Protein AF-A0A164ZR78-F1 (afdb_monomer)

Solvent-accessible surface area (backbone atoms only — not comparable to full-atom values): 3840 Å² total; per-residue (Å²): 133,55,84,40,80,48,74,40,46,42,82,82,67,53,41,88,46,70,69,60,37,53,55,48,51,56,53,49,60,76,40,48,84,41,44,41,38,29,45,44,37,95,44,53,66,68,58,48,53,50,48,31,66,77,73,66,54,79,89,57,80,43,78,46,91

Foldseek 3Di:
DAQEEAEWEDPPTLDDDLVVNVVVQVVCVVSVRRYAYEYAYPDDPVVVVVVCVVSVNDDGPYYRD

Sequence (65 aa):
MKDLLLVTDLDHTLVGDRQALAHLNQTLQTLRSRINLVYATGRSLAGARQLQQEDGLLEPEGWAT

Organism: NCBI:txid431041

InterPro domains:
  IPR006380 Sucrose phosphatase-like domain [PF05116] (3-63)
  IPR023214 HAD superfamily [G3DSA:3.40.50.1000] (5-63)
  IPR036412 HAD-like superfamily [SSF56784] (1-60)

Radius of gyration: 11.33 Å; Cα contacts (8 Å, |Δi|>4): 75; chains: 1; bounding box: 25×21×30 Å

pLDDT: mean 96.52, std 3.51, range [71.81, 98.5]

Nearest PDB structures (foldseek):
  1tj5-assembly1_A  TM=9.889E-01  e=1.720E-05  Synechocystis sp. PCC 6803
  5ekp-assembly1_B  TM=5.368E-01  e=3.522E+00  Synechocystis sp. PCC 6803 substr. Kazusa
  5ekp-assembly1_D  TM=5.437E-01  e=5.282E+00  Synechocystis sp. PCC 6803 substr. Kazusa
  6mdy-assembly1_B  TM=3.720E-01  e=1.463E+00  Legionella pneumophila subsp. pneumophila str. Philadelphia 1
  5ekp-assembly1_A  TM=5.346E-01  e=5.652E+00  Synechocystis sp. PCC 6803 substr. Kazusa

Mean predicted aligned error: 2.31 Å

Secondary structure (DSSP, 8-state):
--SEEEEE-TBTTTBS-HHHHHHHHHHHHHTTTTEEEEEE-SS-HHHHHHHHHHHTPPPPSEEE-

Structure (mmCIF, N/CA/C/O backbone):
data_AF-A0A164ZR78-F1
#
_entry.id   AF-A0A164ZR78-F1
#
loop_
_atom_site.group_PDB
_atom_site.id
_atom_site.type_symbol
_atom_site.label_atom_id
_atom_site.label_alt_id
_atom_site.label_comp_id
_atom_site.label_asym_id
_atom_site.label_entity_id
_atom_site.label_seq_id
_atom_site.pdbx_PDB_ins_code
_atom_site.Cartn_x
_atom_site.Cartn_y
_atom_site.Cartn_z
_atom_site.occupancy
_atom_site.B_iso_or_equiv
_atom_site.auth_seq_id
_atom_site.auth_comp_id
_atom_site.auth_asym_id
_atom_site.auth_atom_id
_atom_site.pdbx_PDB_model_num
ATOM 1 N N . MET A 1 1 ? -6.939 -2.351 19.003 1.00 71.81 1 MET A N 1
ATOM 2 C CA . MET A 1 1 ? -7.013 -3.250 17.831 1.00 71.81 1 MET A CA 1
ATOM 3 C C . MET A 1 1 ? -7.625 -2.466 16.690 1.00 71.81 1 MET A C 1
ATOM 5 O O . MET A 1 1 ? -8.472 -1.630 16.966 1.00 71.81 1 MET A O 1
ATOM 9 N N . LYS A 1 2 ? -7.150 -2.680 15.464 1.00 90.31 2 LYS A N 1
ATOM 10 C CA . LYS A 1 2 ? -7.748 -2.104 14.254 1.00 90.31 2 LYS A CA 1
ATOM 11 C C . LYS A 1 2 ? -8.881 -3.016 13.777 1.00 90.31 2 LYS A C 1
ATOM 13 O O . LYS A 1 2 ? -8.795 -4.227 13.969 1.00 90.31 2 LYS A O 1
ATOM 18 N N . ASP A 1 3 ? -9.914 -2.427 13.189 1.00 93.44 3 ASP A N 1
ATOM 19 C CA . ASP A 1 3 ? -11.176 -3.100 12.852 1.00 93.44 3 ASP A CA 1
ATOM 20 C C . ASP A 1 3 ? -11.087 -3.885 11.534 1.00 93.44 3 ASP A C 1
ATOM 22 O O . ASP A 1 3 ? -11.873 -4.799 11.296 1.00 93.44 3 ASP A O 1
ATOM 26 N N . LEU A 1 4 ? -10.148 -3.504 10.6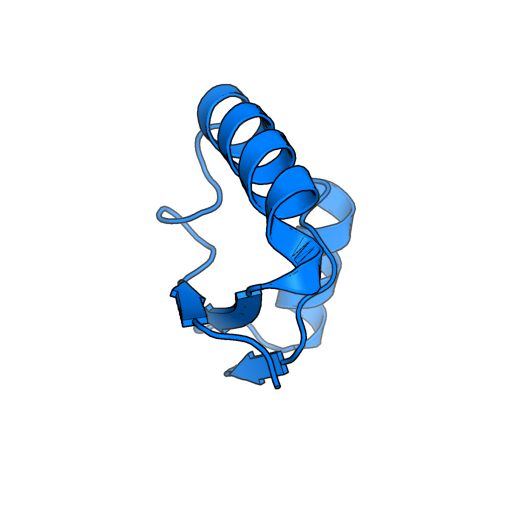62 1.00 96.88 4 LEU A N 1
ATOM 27 C CA . LEU A 1 4 ? -10.041 -4.006 9.296 1.00 96.88 4 LEU A CA 1
ATOM 28 C C . LEU A 1 4 ? -8.586 -4.311 8.928 1.00 96.88 4 LEU A C 1
ATOM 30 O O . LEU A 1 4 ? -7.675 -3.544 9.249 1.00 96.88 4 LEU A O 1
ATOM 34 N N . LEU A 1 5 ? -8.388 -5.405 8.195 1.00 97.56 5 LEU A N 1
ATOM 35 C CA . LEU A 1 5 ? -7.150 -5.716 7.487 1.00 97.56 5 LEU A CA 1
ATOM 36 C C . LEU A 1 5 ? -7.387 -5.529 5.984 1.00 97.56 5 LEU A C 1
ATOM 38 O O . LEU A 1 5 ? -8.163 -6.267 5.384 1.00 97.56 5 LEU A O 1
ATOM 42 N N . LEU A 1 6 ? -6.723 -4.539 5.395 1.00 98.00 6 LEU A N 1
ATOM 43 C CA . LEU A 1 6 ? -6.713 -4.290 3.960 1.00 98.00 6 LEU A CA 1
ATOM 44 C C . LEU A 1 6 ? -5.441 -4.895 3.369 1.00 98.00 6 LEU A C 1
ATOM 46 O O . LEU A 1 6 ? -4.339 -4.435 3.667 1.00 98.00 6 LEU A O 1
ATOM 50 N N . VAL A 1 7 ? -5.608 -5.912 2.529 1.00 98.31 7 VAL A N 1
ATOM 51 C CA . VAL A 1 7 ? -4.522 -6.530 1.763 1.00 98.31 7 VAL A CA 1
ATOM 52 C C . VAL A 1 7 ? -4.746 -6.209 0.293 1.00 98.31 7 VAL A C 1
ATOM 54 O O . VAL A 1 7 ? -5.834 -6.462 -0.220 1.00 98.31 7 VAL A O 1
ATOM 57 N N . THR A 1 8 ? -3.748 -5.638 -0.375 1.00 98.12 8 THR A N 1
ATOM 58 C CA . THR A 1 8 ? -3.840 -5.279 -1.797 1.00 98.12 8 THR A CA 1
ATOM 59 C C . THR A 1 8 ? -2.537 -5.566 -2.522 1.00 98.12 8 THR A C 1
ATOM 61 O O . THR A 1 8 ? -1.458 -5.414 -1.949 1.00 98.12 8 THR A O 1
ATOM 64 N N . ASP A 1 9 ? -2.642 -5.951 -3.790 1.00 98.25 9 ASP A N 1
ATOM 65 C CA . ASP A 1 9 ? -1.499 -5.964 -4.701 1.00 98.25 9 ASP A CA 1
ATOM 66 C C . ASP A 1 9 ? -1.099 -4.536 -5.104 1.00 98.25 9 ASP A C 1
ATOM 68 O O . ASP A 1 9 ? -1.861 -3.583 -4.900 1.00 98.25 9 ASP A O 1
ATOM 72 N N . LEU A 1 10 ? 0.117 -4.392 -5.634 1.00 97.88 10 LEU A N 1
ATOM 73 C CA . LEU A 1 10 ? 0.700 -3.132 -6.077 1.00 97.88 10 LEU A CA 1
ATOM 74 C C . LEU A 1 10 ? 0.445 -2.893 -7.566 1.00 97.88 10 LEU A C 1
ATOM 76 O O . LEU A 1 10 ? -0.371 -2.043 -7.922 1.00 97.88 10 LEU A O 1
ATOM 80 N N . ASP A 1 11 ? 1.141 -3.622 -8.433 1.00 96.62 11 ASP A N 1
ATOM 81 C CA . ASP A 1 11 ? 1.152 -3.369 -9.871 1.00 96.62 11 ASP A CA 1
ATOM 82 C C . ASP A 1 11 ? -0.216 -3.598 -10.503 1.00 96.62 11 ASP A C 1
ATOM 84 O O . ASP A 1 11 ? -0.847 -4.631 -10.303 1.00 96.62 11 ASP A O 1
ATOM 88 N N . HIS A 1 12 ? -0.683 -2.622 -11.282 1.00 93.75 12 HIS A N 1
ATOM 89 C CA . HIS A 1 12 ? -1.971 -2.669 -11.981 1.00 93.75 12 HIS A CA 1
ATOM 90 C C . HIS A 1 12 ? -3.198 -2.874 -11.072 1.00 93.75 12 HIS A C 1
ATOM 92 O O . HIS A 1 12 ? -4.299 -3.095 -11.576 1.00 93.75 12 HIS A O 1
ATOM 98 N N . THR A 1 13 ? -3.020 -2.750 -9.754 1.00 96.62 13 THR A N 1
ATOM 99 C CA . THR A 1 13 ? -4.085 -2.813 -8.749 1.00 96.62 13 THR A CA 1
ATOM 100 C C . THR A 1 13 ? -4.118 -1.518 -7.946 1.00 96.62 13 THR A C 1
ATOM 102 O O . THR A 1 13 ? -5.044 -0.725 -8.097 1.00 96.62 13 THR A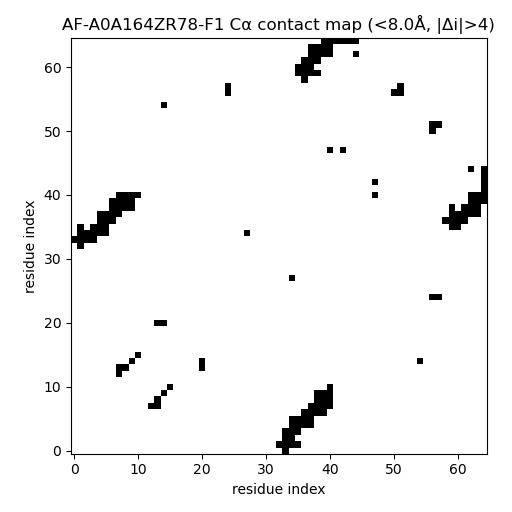 O 1
ATOM 105 N N . LEU A 1 14 ? -3.099 -1.276 -7.117 1.00 96.81 14 LEU A N 1
ATOM 106 C CA . LEU A 1 14 ? -2.974 -0.038 -6.345 1.00 96.81 14 LEU A CA 1
ATOM 107 C C . LEU A 1 14 ? -2.255 1.058 -7.141 1.00 96.81 14 LEU A C 1
ATOM 109 O O . LEU A 1 14 ? -2.594 2.235 -7.031 1.00 96.81 14 LEU A O 1
ATOM 113 N N . VAL A 1 15 ? -1.267 0.665 -7.945 1.00 95.44 15 VAL A N 1
ATOM 114 C CA . VAL A 1 15 ? -0.435 1.544 -8.770 1.00 95.44 15 VAL A CA 1
ATOM 115 C C . VAL A 1 15 ? -0.829 1.400 -10.239 1.00 95.44 15 VAL A C 1
ATOM 117 O O . VAL A 1 15 ? -1.058 0.299 -10.737 1.00 95.44 15 VAL A O 1
ATOM 120 N N . GLY A 1 16 ? -0.889 2.526 -10.950 1.00 93.75 16 GLY A N 1
ATOM 121 C CA . GLY A 1 16 ? -1.232 2.590 -12.375 1.00 93.75 16 GLY A CA 1
ATOM 122 C C . GLY A 1 16 ? -2.105 3.795 -12.720 1.00 93.75 16 GLY A C 1
ATOM 123 O O . GLY A 1 16 ? -1.967 4.362 -13.801 1.00 93.75 16 GLY A O 1
ATOM 124 N N . ASP A 1 17 ? -2.928 4.248 -11.771 1.00 97.38 17 ASP A N 1
ATOM 125 C CA . ASP A 1 17 ? -3.704 5.487 -11.860 1.00 97.38 17 ASP A CA 1
ATOM 126 C C . ASP A 1 17 ? -3.344 6.412 -10.691 1.00 97.38 17 ASP A C 1
ATOM 128 O O . ASP A 1 17 ? -3.715 6.179 -9.538 1.00 97.38 17 ASP A O 1
ATOM 132 N N . ARG A 1 18 ? -2.615 7.491 -10.995 1.00 94.50 18 ARG A N 1
ATOM 133 C CA . ARG A 1 18 ? -2.144 8.451 -9.987 1.00 94.50 18 ARG A CA 1
ATOM 134 C C . ARG A 1 18 ? -3.282 9.206 -9.304 1.00 94.50 18 ARG A C 1
ATOM 136 O O . ARG A 1 18 ? -3.165 9.531 -8.124 1.00 94.50 18 ARG A O 1
ATOM 143 N N . GLN A 1 19 ? -4.363 9.511 -10.021 1.00 96.94 19 GLN A N 1
ATOM 144 C CA . GLN A 1 19 ? -5.473 10.276 -9.457 1.00 96.94 19 GLN A CA 1
ATOM 145 C C . GLN A 1 19 ? -6.305 9.397 -8.521 1.00 96.94 19 GLN A C 1
ATOM 147 O O . GLN A 1 19 ? -6.665 9.832 -7.425 1.00 96.94 19 GLN A O 1
ATOM 152 N N . ALA A 1 20 ? -6.576 8.154 -8.923 1.00 97.69 20 ALA A N 1
ATOM 153 C CA . ALA A 1 20 ? -7.254 7.185 -8.069 1.00 97.69 20 ALA A CA 1
ATOM 154 C C . ALA A 1 20 ? -6.426 6.871 -6.812 1.00 97.69 20 ALA A C 1
ATOM 156 O O . ALA A 1 20 ? -6.963 6.900 -5.703 1.00 97.69 20 ALA A O 1
ATOM 157 N N . LEU A 1 21 ? -5.113 6.667 -6.970 1.00 97.94 21 LEU A N 1
ATOM 158 C CA . LEU A 1 21 ? -4.192 6.428 -5.860 1.00 97.94 21 LEU A CA 1
ATOM 159 C C . LEU A 1 21 ? -4.182 7.590 -4.859 1.00 97.94 21 LEU A C 1
ATOM 161 O O . LEU A 1 21 ? -4.285 7.361 -3.656 1.00 97.94 21 LEU A O 1
ATOM 165 N N . ALA A 1 22 ? -4.119 8.838 -5.330 1.00 97.06 22 ALA A N 1
ATOM 166 C CA . ALA A 1 22 ? -4.137 10.007 -4.453 1.00 97.06 22 ALA A CA 1
ATOM 167 C C . ALA A 1 22 ? -5.433 10.096 -3.623 1.00 97.06 22 ALA A C 1
ATOM 169 O O . ALA A 1 22 ? -5.378 10.318 -2.410 1.00 97.06 22 ALA A O 1
ATOM 170 N N . HIS A 1 23 ? -6.595 9.868 -4.247 1.00 98.12 23 HIS A N 1
ATOM 171 C CA . HIS A 1 23 ? -7.882 9.850 -3.540 1.00 98.12 23 HIS A CA 1
ATOM 172 C C . HIS A 1 23 ? -7.981 8.706 -2.524 1.00 98.12 23 HIS A C 1
ATOM 174 O O . HIS A 1 23 ? -8.474 8.900 -1.405 1.00 98.12 23 HIS A O 1
ATOM 180 N N . LEU A 1 24 ? -7.498 7.516 -2.890 1.00 97.69 24 LEU A N 1
ATOM 181 C CA . LEU A 1 24 ? -7.474 6.379 -1.981 1.00 97.69 24 LEU A CA 1
ATOM 182 C C . LEU A 1 24 ? -6.546 6.657 -0.794 1.00 97.69 24 LEU A C 1
ATOM 184 O O . LEU A 1 24 ? -6.976 6.504 0.346 1.00 97.69 24 LEU A O 1
ATOM 188 N N . ASN A 1 25 ? -5.328 7.150 -1.033 1.00 96.75 25 ASN A N 1
ATOM 189 C CA . ASN A 1 25 ? -4.377 7.513 0.020 1.00 96.75 25 ASN A CA 1
ATOM 190 C C . ASN A 1 25 ? -4.976 8.523 1.003 1.00 96.75 25 ASN A C 1
ATOM 192 O O . ASN A 1 25 ? -4.841 8.343 2.212 1.00 96.75 25 ASN A O 1
ATOM 196 N N . GLN A 1 26 ? -5.695 9.540 0.518 1.00 97.69 26 GLN A N 1
ATOM 197 C CA . GLN A 1 26 ? -6.373 10.498 1.392 1.00 97.69 26 GLN A CA 1
ATOM 198 C C . GLN A 1 26 ? -7.407 9.812 2.299 1.00 97.69 26 GLN A C 1
ATOM 200 O O . GLN A 1 26 ? -7.442 10.060 3.505 1.00 97.69 26 GLN A O 1
ATOM 205 N N . THR A 1 27 ? -8.201 8.897 1.740 1.00 97.06 27 THR A N 1
ATOM 206 C CA . THR A 1 27 ? -9.209 8.132 2.488 1.00 97.06 27 THR A CA 1
ATOM 207 C C . THR A 1 27 ? -8.566 7.201 3.521 1.00 97.06 27 THR A C 1
ATOM 209 O O . THR A 1 27 ? -8.962 7.186 4.689 1.00 97.06 27 THR A O 1
ATOM 212 N N . LEU A 1 28 ? -7.538 6.447 3.120 1.00 96.44 28 LEU A N 1
ATOM 213 C CA . LEU A 1 28 ? -6.810 5.530 4.000 1.00 96.44 28 LEU A CA 1
ATOM 214 C C . LEU A 1 28 ? -6.086 6.278 5.125 1.00 96.44 28 LEU A C 1
ATOM 216 O O . LEU A 1 28 ? -6.025 5.776 6.247 1.00 96.44 28 LEU A O 1
ATOM 220 N N . GLN A 1 29 ? -5.606 7.496 4.864 1.00 96.25 29 GLN A N 1
ATOM 221 C CA . GLN A 1 29 ? -5.005 8.352 5.882 1.00 96.25 29 GLN A CA 1
ATOM 222 C C . GLN A 1 29 ? -6.026 8.762 6.953 1.00 96.25 29 GLN A C 1
ATOM 224 O O . GLN A 1 29 ? -5.720 8.706 8.144 1.00 96.25 29 GLN A O 1
ATOM 229 N N . THR A 1 30 ? -7.261 9.108 6.569 1.00 96.69 30 THR A N 1
ATOM 230 C CA . THR A 1 30 ? -8.346 9.384 7.531 1.00 96.69 30 THR A CA 1
ATOM 231 C C . THR A 1 30 ? -8.726 8.143 8.342 1.00 96.69 30 THR A C 1
ATOM 233 O O . THR A 1 30 ? -9.071 8.246 9.519 1.00 96.69 30 THR A O 1
ATOM 236 N N . LEU A 1 31 ? -8.628 6.955 7.744 1.00 95.62 31 LEU A N 1
ATOM 237 C CA . LEU A 1 31 ? -8.965 5.682 8.385 1.00 95.62 31 LEU A CA 1
ATOM 238 C C . LEU A 1 31 ? -7.773 4.999 9.075 1.00 95.62 31 LEU A C 1
ATOM 240 O O . LEU A 1 31 ? -7.925 3.887 9.581 1.00 95.62 31 LEU A O 1
ATOM 244 N N . ARG A 1 32 ? -6.595 5.637 9.141 1.00 94.62 32 ARG A N 1
ATOM 245 C CA . ARG A 1 32 ? -5.330 4.991 9.536 1.00 94.62 32 ARG A CA 1
ATOM 246 C C . ARG A 1 32 ? -5.356 4.362 10.932 1.00 94.62 32 ARG A C 1
ATOM 248 O O . ARG A 1 32 ? -4.689 3.354 11.159 1.00 94.62 32 ARG A O 1
ATOM 255 N N . SER A 1 33 ? -6.154 4.905 11.853 1.00 95.94 33 SER A N 1
ATOM 256 C CA . SER A 1 33 ? -6.353 4.354 13.203 1.00 95.94 33 SER A CA 1
ATOM 257 C C . SER A 1 33 ? -7.218 3.088 13.240 1.00 95.94 33 SER A C 1
ATOM 259 O O . SER A 1 33 ? -7.185 2.364 14.233 1.00 95.94 33 SER A O 1
ATOM 261 N N . ARG A 1 34 ? -7.963 2.800 12.166 1.00 96.69 34 ARG A N 1
ATOM 262 C CA . ARG A 1 34 ? -8.933 1.698 12.063 1.00 96.69 34 ARG A CA 1
ATOM 263 C C . ARG A 1 34 ? -8.495 0.573 11.129 1.00 96.69 34 ARG A C 1
ATOM 265 O O . ARG A 1 34 ? -9.060 -0.513 11.214 1.00 96.69 34 ARG A O 1
ATOM 272 N N . ILE A 1 35 ? -7.501 0.808 10.269 1.00 97.25 35 ILE A N 1
ATOM 273 C CA . ILE A 1 35 ? -7.067 -0.153 9.243 1.00 97.25 35 ILE A CA 1
ATOM 274 C C . ILE A 1 35 ? -5.614 -0.590 9.426 1.00 97.25 35 ILE A C 1
ATOM 276 O O . ILE A 1 35 ? -4.736 0.237 9.683 1.00 97.25 35 ILE A O 1
ATOM 280 N N . ASN A 1 36 ? -5.350 -1.884 9.265 1.00 97.88 36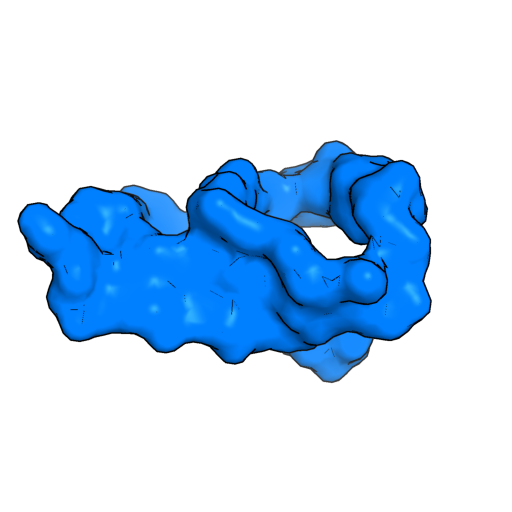 ASN A N 1
ATOM 281 C CA . ASN A 1 36 ? -4.018 -2.414 8.974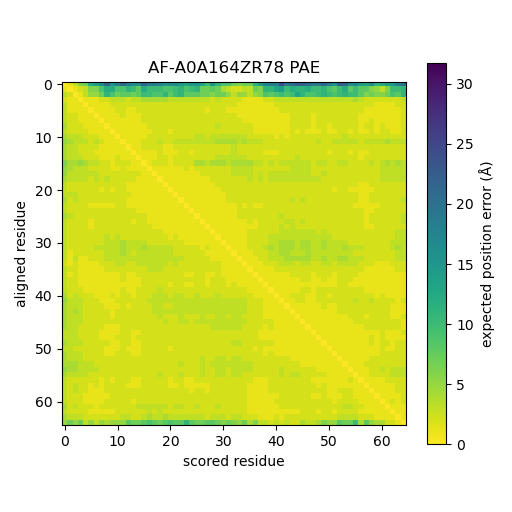 1.00 97.88 36 ASN A CA 1
ATOM 282 C C . ASN A 1 36 ? -3.876 -2.559 7.459 1.00 97.88 36 ASN A C 1
ATOM 284 O O . ASN A 1 36 ? -4.745 -3.162 6.835 1.00 97.88 36 ASN A O 1
ATOM 288 N N . LEU A 1 37 ? -2.809 -2.017 6.883 1.00 98.00 37 LEU A N 1
ATOM 289 C CA . LEU A 1 37 ? -2.518 -2.066 5.456 1.00 98.00 37 LEU A CA 1
ATOM 290 C C . LEU A 1 37 ? -1.381 -3.051 5.191 1.00 98.00 37 LEU A C 1
ATOM 292 O O . LEU A 1 37 ? -0.324 -2.952 5.808 1.00 98.00 37 LEU A O 1
ATOM 296 N N . VAL A 1 38 ? -1.588 -3.988 4.273 1.00 98.44 38 VAL A N 1
ATOM 297 C CA . VAL A 1 38 ? -0.568 -4.941 3.833 1.00 98.44 38 VAL A CA 1
ATOM 298 C C . VAL A 1 38 ? -0.498 -4.919 2.315 1.00 98.44 38 VAL A C 1
ATOM 300 O O . VAL A 1 38 ? -1.516 -5.068 1.639 1.00 98.44 38 VAL A O 1
ATOM 303 N N . TYR A 1 39 ? 0.711 -4.766 1.786 1.00 98.50 39 TYR A N 1
ATOM 304 C CA . TYR A 1 39 ? 0.956 -4.923 0.357 1.00 98.50 39 TYR A CA 1
ATOM 305 C C . TYR A 1 39 ? 1.378 -6.362 0.068 1.00 98.50 39 TYR A C 1
ATOM 307 O O . TYR A 1 39 ? 2.350 -6.849 0.650 1.00 98.50 39 TYR A O 1
ATOM 315 N N . ALA A 1 40 ? 0.633 -7.039 -0.804 1.00 98.38 40 ALA A N 1
ATOM 316 C CA . ALA A 1 40 ? 0.878 -8.415 -1.221 1.00 98.38 40 ALA A CA 1
ATOM 317 C C . ALA A 1 40 ? 1.225 -8.442 -2.709 1.00 98.38 40 ALA A C 1
ATOM 319 O O . ALA A 1 40 ? 0.333 -8.351 -3.542 1.00 98.38 40 ALA A O 1
ATOM 320 N N . THR A 1 41 ? 2.511 -8.534 -3.035 1.00 98.06 41 THR A N 1
ATOM 321 C CA . THR A 1 41 ? 3.029 -8.331 -4.392 1.00 98.06 41 THR A CA 1
ATOM 322 C C . THR A 1 41 ? 4.023 -9.420 -4.768 1.00 98.06 41 THR A C 1
ATOM 324 O O . THR A 1 41 ? 4.713 -9.953 -3.910 1.0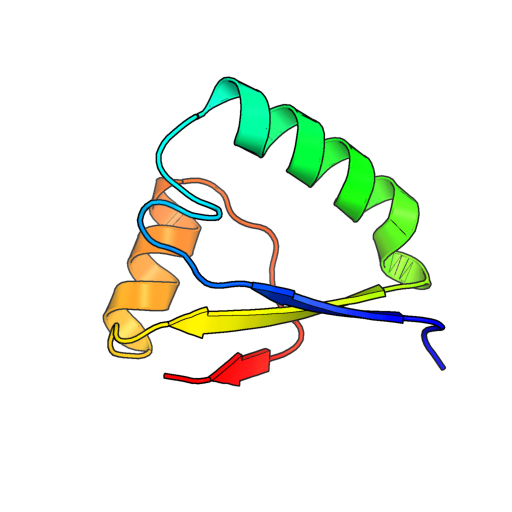0 98.06 41 THR A O 1
ATOM 327 N N . GLY A 1 42 ? 4.144 -9.728 -6.061 1.00 97.69 42 GLY A N 1
ATOM 328 C CA . GLY A 1 42 ? 5.201 -10.612 -6.568 1.00 97.69 42 GLY A CA 1
ATOM 329 C C . GLY A 1 42 ? 6.583 -9.952 -6.670 1.00 97.69 42 GLY A C 1
ATOM 330 O O . GLY A 1 42 ? 7.548 -10.599 -7.076 1.00 97.69 42 GLY A O 1
ATOM 331 N N . ARG A 1 43 ? 6.699 -8.653 -6.362 1.00 97.19 43 ARG A N 1
ATOM 332 C CA . ARG A 1 43 ? 7.988 -7.951 -6.317 1.00 97.19 43 ARG A CA 1
ATOM 333 C C . ARG A 1 43 ? 8.809 -8.417 -5.120 1.00 97.19 43 ARG A C 1
ATOM 335 O O . ARG A 1 43 ? 8.267 -8.644 -4.050 1.00 97.19 43 ARG A O 1
ATOM 342 N N . SER A 1 44 ? 10.136 -8.406 -5.250 1.00 98.19 44 SER A N 1
ATOM 343 C CA . SER A 1 44 ? 11.011 -8.496 -4.076 1.00 98.19 44 SER A CA 1
ATOM 344 C C . SER A 1 44 ? 10.757 -7.325 -3.119 1.00 98.19 44 SER A C 1
ATOM 346 O O . SER A 1 44 ? 10.420 -6.220 -3.554 1.00 98.19 44 SER A O 1
ATOM 348 N N . LEU A 1 45 ? 10.995 -7.525 -1.819 1.00 97.94 45 LEU A N 1
ATOM 349 C CA . LEU A 1 45 ? 10.823 -6.475 -0.806 1.00 97.94 45 LEU A CA 1
ATOM 350 C C . LEU A 1 45 ? 1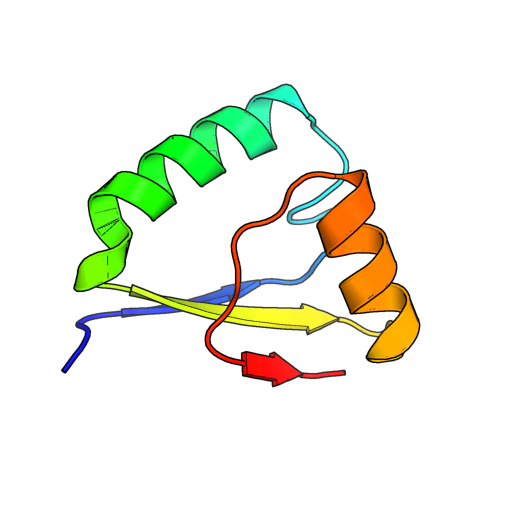1.556 -5.167 -1.156 1.00 97.94 45 LEU A C 1
ATOM 352 O O . LEU A 1 45 ? 11.029 -4.080 -0.931 1.00 97.94 45 LEU A O 1
ATOM 356 N N . ALA A 1 46 ? 12.760 -5.261 -1.730 1.00 97.94 46 ALA A N 1
ATOM 357 C CA . ALA A 1 46 ? 13.519 -4.091 -2.166 1.00 97.94 46 ALA A CA 1
ATOM 358 C C . ALA A 1 46 ? 12.804 -3.331 -3.297 1.00 97.94 46 ALA A C 1
ATOM 360 O O . ALA A 1 46 ? 12.651 -2.115 -3.212 1.00 97.94 46 ALA A O 1
ATOM 361 N N . GLY A 1 47 ? 12.314 -4.044 -4.318 1.00 98.19 47 GLY A N 1
ATOM 362 C CA . GLY A 1 47 ? 11.580 -3.435 -5.431 1.00 98.19 47 GLY A CA 1
ATOM 363 C C . GLY A 1 47 ? 10.224 -2.862 -5.013 1.00 98.19 47 GLY A C 1
ATOM 364 O O . GLY A 1 47 ? 9.797 -1.842 -5.547 1.00 98.19 47 GLY A O 1
ATOM 365 N N . ALA A 1 48 ? 9.565 -3.482 -4.035 1.00 98.00 48 ALA A N 1
ATOM 366 C CA . ALA A 1 48 ? 8.310 -2.994 -3.474 1.00 98.00 48 ALA A CA 1
ATOM 367 C C . ALA A 1 48 ? 8.509 -1.688 -2.676 1.00 98.00 48 ALA A C 1
ATOM 369 O O . ALA A 1 48 ? 7.745 -0.738 -2.836 1.00 98.00 48 ALA A O 1
ATOM 370 N N . ARG A 1 49 ? 9.585 -1.595 -1.882 1.00 97.81 49 ARG A N 1
ATOM 371 C CA . ARG A 1 49 ? 9.961 -0.362 -1.164 1.00 97.81 49 ARG A CA 1
ATOM 372 C C . ARG A 1 49 ? 10.415 0.760 -2.088 1.00 97.81 49 ARG A C 1
ATOM 374 O O . ARG A 1 49 ? 10.127 1.920 -1.815 1.00 97.81 49 ARG A O 1
ATOM 381 N N . GLN A 1 50 ? 11.118 0.431 -3.169 1.00 98.19 50 GLN A N 1
ATOM 382 C CA . GLN A 1 50 ? 11.474 1.426 -4.175 1.00 98.19 50 GLN A CA 1
ATOM 383 C C . GLN A 1 50 ? 10.209 2.027 -4.803 1.00 98.19 50 GLN A C 1
ATOM 385 O O . GLN A 1 50 ? 10.054 3.245 -4.800 1.00 98.19 50 GLN A O 1
ATOM 390 N N . LEU A 1 51 ? 9.264 1.182 -5.232 1.00 97.25 51 LEU A N 1
ATOM 391 C CA . LEU A 1 51 ? 7.985 1.636 -5.785 1.00 97.25 51 LEU A CA 1
ATOM 392 C C . LEU A 1 51 ? 7.194 2.491 -4.783 1.00 97.25 51 LEU A C 1
ATOM 394 O O . LEU A 1 51 ? 6.654 3.533 -5.141 1.00 97.25 51 LEU A O 1
ATOM 398 N N . GLN A 1 52 ? 7.170 2.088 -3.508 1.00 97.69 52 GLN A N 1
ATOM 399 C CA . GLN A 1 52 ? 6.543 2.867 -2.439 1.00 97.69 52 GLN A CA 1
ATOM 400 C C . GLN A 1 52 ? 7.081 4.301 -2.374 1.00 97.69 52 GLN A C 1
ATOM 402 O O . GLN A 1 52 ? 6.295 5.233 -2.204 1.00 97.69 52 GLN A O 1
ATOM 407 N N . GLN A 1 53 ? 8.397 4.483 -2.498 1.00 97.12 53 GLN A N 1
ATOM 408 C CA . GLN A 1 53 ? 9.021 5.806 -2.476 1.00 97.12 53 GLN A CA 1
ATOM 409 C C . GLN A 1 53 ? 8.725 6.602 -3.751 1.00 97.12 53 GLN A C 1
ATOM 411 O O . GLN A 1 53 ? 8.469 7.801 -3.666 1.00 97.12 53 GLN A O 1
ATOM 416 N N . GLU A 1 54 ? 8.741 5.945 -4.912 1.00 96.50 54 GLU A N 1
ATOM 417 C CA . GLU A 1 54 ? 8.516 6.577 -6.217 1.00 96.50 54 GLU A CA 1
ATOM 418 C C . GLU A 1 54 ? 7.074 7.081 -6.389 1.00 96.50 54 GLU A C 1
ATOM 420 O O . GLU A 1 54 ? 6.873 8.208 -6.844 1.00 96.50 54 GLU A O 1
ATOM 425 N N . ASP A 1 55 ? 6.078 6.288 -5.982 1.00 95.44 55 ASP A N 1
ATOM 426 C CA . ASP A 1 55 ? 4.652 6.618 -6.139 1.00 95.44 55 ASP A CA 1
A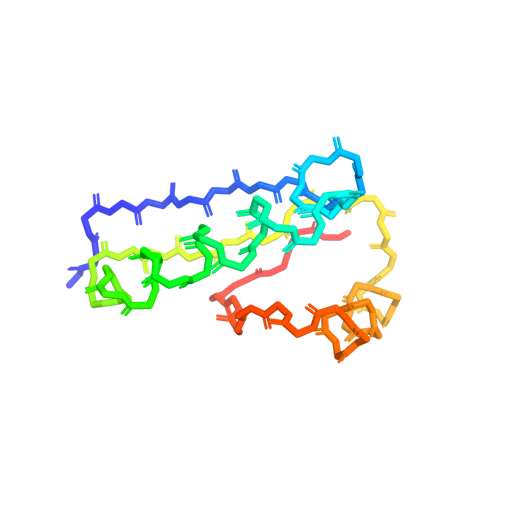TOM 427 C C . ASP A 1 55 ? 4.003 7.200 -4.870 1.00 95.44 55 ASP A C 1
ATOM 429 O O . ASP A 1 55 ? 2.809 7.512 -4.859 1.00 95.44 55 ASP A O 1
ATOM 433 N N . GLY A 1 56 ? 4.773 7.380 -3.793 1.00 95.31 56 GLY A N 1
ATOM 434 C CA . GLY A 1 56 ? 4.288 7.986 -2.550 1.00 95.31 56 GLY A CA 1
ATOM 435 C C . GLY A 1 56 ? 3.219 7.147 -1.847 1.00 95.31 56 GLY A C 1
ATOM 436 O O . GLY A 1 56 ? 2.217 7.685 -1.365 1.00 95.31 56 GLY A O 1
ATOM 437 N N . LEU A 1 57 ? 3.406 5.825 -1.805 1.00 97.44 57 LEU A N 1
ATOM 438 C CA . LEU A 1 57 ? 2.484 4.919 -1.121 1.00 97.44 57 LEU A CA 1
ATOM 439 C C . LEU A 1 57 ? 2.599 5.072 0.402 1.00 97.44 57 LEU A C 1
ATOM 441 O O . LEU A 1 57 ? 3.678 5.309 0.949 1.00 97.44 57 LEU A O 1
ATOM 445 N N . LEU A 1 58 ? 1.482 4.886 1.106 1.00 97.56 58 LEU A N 1
ATOM 446 C CA . LEU A 1 58 ? 1.465 4.908 2.569 1.00 97.56 58 LEU A CA 1
ATOM 447 C C . LEU A 1 58 ? 2.335 3.784 3.147 1.00 97.56 58 LEU A C 1
ATOM 449 O O . LEU A 1 58 ? 2.414 2.701 2.565 1.00 97.56 58 LEU A O 1
ATOM 453 N N . GLU A 1 59 ? 2.937 4.023 4.315 1.00 97.56 59 GLU A N 1
ATOM 454 C CA . GLU A 1 59 ? 3.666 2.987 5.056 1.00 97.56 59 GLU A CA 1
ATOM 455 C C . GLU A 1 59 ? 2.700 1.873 5.486 1.00 97.56 59 GLU A C 1
ATOM 457 O O . GLU A 1 59 ? 1.739 2.1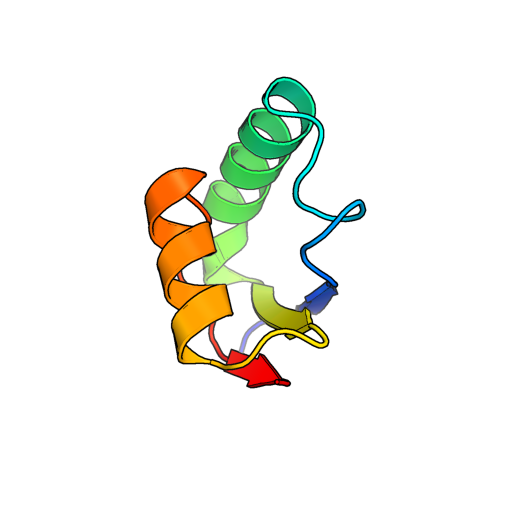64 6.216 1.00 97.56 59 GLU A O 1
ATOM 462 N N . PRO A 1 60 ? 2.917 0.620 5.049 1.00 97.88 60 PRO A N 1
ATOM 463 C CA . PRO A 1 60 ? 2.074 -0.496 5.437 1.00 97.88 60 PRO A CA 1
ATOM 464 C C . PRO A 1 60 ? 2.481 -1.043 6.812 1.00 97.88 60 PRO A C 1
ATOM 466 O O . PRO A 1 60 ? 3.586 -0.836 7.302 1.00 97.88 60 PRO A O 1
ATOM 469 N N . GLU A 1 61 ? 1.590 -1.810 7.430 1.00 97.75 61 GLU A N 1
ATOM 470 C CA . GLU A 1 61 ? 1.909 -2.639 8.595 1.00 97.75 61 GLU A CA 1
ATOM 471 C C . GLU A 1 61 ? 2.644 -3.933 8.236 1.00 97.75 61 GLU A C 1
ATOM 473 O O . GLU A 1 61 ? 3.195 -4.589 9.120 1.00 97.75 61 GLU A O 1
ATOM 478 N N . GLY A 1 62 ? 2.647 -4.326 6.963 1.00 97.75 62 GLY A N 1
ATOM 479 C CA . GLY A 1 62 ? 3.299 -5.551 6.531 1.00 97.75 62 GLY A CA 1
ATOM 480 C C . GLY A 1 62 ? 3.485 -5.647 5.026 1.00 97.75 62 GLY A C 1
ATOM 481 O O . GLY A 1 62 ? 2.825 -4.966 4.241 1.00 97.75 62 GLY A O 1
ATOM 482 N N . TRP A 1 63 ? 4.383 -6.547 4.650 1.00 98.19 63 TRP A N 1
ATOM 483 C CA . TRP A 1 63 ? 4.698 -6.892 3.272 1.00 98.19 63 TRP A CA 1
ATOM 484 C C . TRP A 1 63 ? 4.547 -8.401 3.105 1.00 98.19 63 TRP A C 1
ATOM 486 O O . TRP A 1 63 ? 5.054 -9.161 3.931 1.00 98.19 63 TRP A O 1
ATOM 496 N N . ALA A 1 64 ? 3.871 -8.82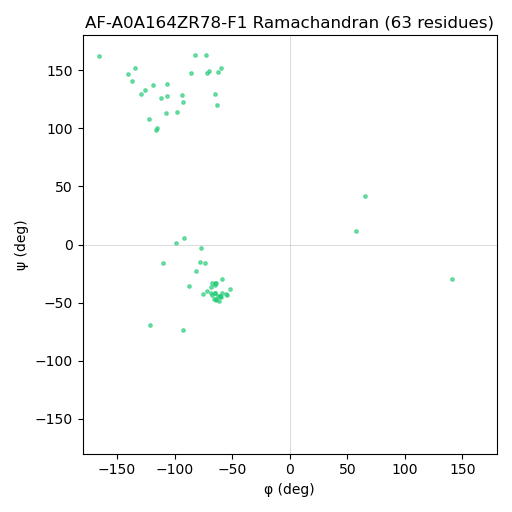5 2.044 1.00 97.62 64 ALA A N 1
ATOM 497 C CA . ALA A 1 64 ? 3.878 -10.198 1.562 1.00 97.62 64 ALA A CA 1
ATOM 498 C C . ALA A 1 64 ? 4.502 -10.186 0.159 1.00 97.62 64 ALA A C 1
ATOM 500 O O . ALA A 1 64 ? 3.842 -9.801 -0.803 1.00 97.62 64 ALA A O 1
ATOM 501 N N . THR A 1 65 ? 5.792 -10.520 0.086 1.00 90.25 65 THR A N 1
ATOM 502 C CA . THR A 1 65 ? 6.638 -10.496 -1.123 1.00 90.25 65 THR A CA 1
ATOM 503 C C . THR A 1 65 ? 7.255 -11.850 -1.398 1.00 90.25 65 THR A C 1
ATOM 505 O O . THR A 1 65 ? 7.671 -12.463 -0.385 1.00 90.25 65 THR A O 1
#